Protein AF-A0A1S3WZ38-F1 (afdb_monomer_lite)

Radius of gyration: 19.67 Å; chains: 1; bounding box: 43×44×48 Å

pLDDT: mean 86.79, std 9.22, range [36.31, 96.5]

Sequence (122 aa):
MQVTLTSECKELYQKIYSLAYVIGTYSKPQVALLNGITMGGGAAISIPGTFRVATEKTRLPLIEEQLGKLITDEPSVIESSLAKFGDIVHPDRMSVLQRIETLNKCFCHETVEEIIDSLVSM

Foldseek 3Di:
DDDPQDPVNVVVVVVLVVQLVCQLPPPFADEAEAEPDQDDSSCSNHVSGRHYHYDPDPCVVVLVVQVVPDPDSDSVVNCVSVVVVDDDDDADPPHCVVCVVVVCQLPVDDDPVSSVVSVVVD

Secondary structure (DSSP, 8-state):
------HHHHHHHHHHHHHHHHHHH-SS--EEEEES---THHHHHHTTSSEEEEESSTTHHHHHHHHHH-----HHHHHHHHHTT-------TTSGGGGHHHHHHHH-SSSHHHHHHHHHT-

InterPro domains:
  IPR029045 ClpP/crotonase-like domain superfamily [SSF52096] (8-70)
  IPR032259 Enoyl-CoA hydratase/isomerase, HIBYL-CoA-H type [PTHR43176] (6-59)
  IPR045004 Enoyl-CoA hydratase/isomerase domain [PF16113] (8-68)

Structure (mmCIF, N/CA/C/O backbone):
data_AF-A0A1S3WZ38-F1
#
_entry.id   AF-A0A1S3WZ38-F1
#
loop_
_atom_site.group_PDB
_atom_site.id
_atom_site.type_symbol
_atom_site.label_atom_id
_atom_site.label_alt_id
_atom_site.label_comp_id
_atom_site.label_asym_id
_atom_site.label_entity_id
_atom_site.label_seq_id
_atom_site.pdbx_PDB_ins_code
_atom_site.Cartn_x
_atom_site.Cartn_y
_atom_site.Cartn_z
_atom_site.occupancy
_atom_site.B_iso_or_equiv
_atom_site.auth_seq_id
_atom_s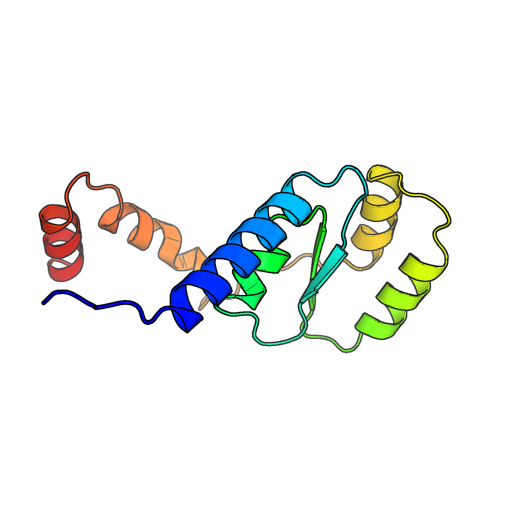ite.auth_comp_id
_atom_site.auth_asym_id
_atom_site.auth_atom_id
_atom_site.pdbx_PDB_model_num
ATOM 1 N N . MET A 1 1 ? -13.353 10.118 29.355 1.00 36.31 1 MET A N 1
ATOM 2 C CA . MET A 1 1 ? -11.895 10.270 29.167 1.00 36.31 1 MET A CA 1
ATOM 3 C C . MET A 1 1 ? -11.676 11.107 27.911 1.00 36.31 1 MET A C 1
ATOM 5 O O . MET A 1 1 ? -11.788 10.575 26.818 1.00 36.31 1 MET A O 1
ATOM 9 N N . GLN A 1 2 ? -11.507 12.427 28.040 1.00 44.97 2 GLN A N 1
ATOM 10 C CA . GLN A 1 2 ? -11.156 13.284 26.900 1.00 44.97 2 GLN A CA 1
ATOM 11 C C . GLN A 1 2 ? -9.641 13.217 26.720 1.00 44.97 2 GLN A C 1
ATOM 13 O O . GLN A 1 2 ? -8.892 13.624 27.603 1.00 44.97 2 GLN A O 1
ATOM 18 N N . VAL A 1 3 ? -9.194 12.648 25.602 1.00 59.47 3 VAL A N 1
ATOM 19 C CA . VAL A 1 3 ? -7.790 12.697 25.191 1.00 59.47 3 VAL A CA 1
ATOM 20 C C . VAL A 1 3 ? -7.542 14.096 24.634 1.00 59.47 3 VAL A C 1
ATOM 22 O O . VAL A 1 3 ? -7.966 14.413 23.524 1.00 59.47 3 VAL A O 1
ATOM 25 N N . THR A 1 4 ? -6.905 14.963 25.417 1.00 61.38 4 THR A N 1
ATOM 26 C CA . THR A 1 4 ? -6.509 16.298 24.958 1.00 61.38 4 THR A CA 1
ATOM 27 C C . THR A 1 4 ? -5.280 16.151 24.065 1.00 61.38 4 THR A C 1
ATOM 29 O O . THR A 1 4 ? -4.165 15.988 24.554 1.00 61.38 4 THR A O 1
ATOM 32 N N . LEU A 1 5 ? -5.481 16.157 22.745 1.00 62.59 5 LEU A N 1
ATOM 33 C CA . LEU A 1 5 ? -4.383 16.188 21.778 1.00 62.59 5 LEU A CA 1
ATOM 34 C C . LEU A 1 5 ? -3.605 17.498 21.960 1.00 62.59 5 LEU A C 1
ATOM 36 O O . LEU A 1 5 ? -4.176 18.583 21.845 1.00 62.59 5 LEU A O 1
ATOM 40 N N . THR A 1 6 ? -2.309 17.399 22.253 1.00 78.19 6 THR A N 1
ATOM 41 C CA . THR A 1 6 ? -1.411 18.558 22.301 1.00 78.19 6 THR A CA 1
ATOM 42 C C . THR A 1 6 ? -1.333 19.222 20.918 1.00 78.19 6 THR A C 1
ATOM 44 O O . THR A 1 6 ? -1.572 18.578 19.889 1.00 78.19 6 THR A O 1
ATOM 47 N N . SER A 1 7 ? -1.014 20.519 20.866 1.00 77.81 7 SER A N 1
ATOM 48 C CA . SER A 1 7 ? -0.885 21.279 19.608 1.00 77.81 7 SER A CA 1
ATOM 49 C C . SER A 1 7 ? 0.090 20.620 18.625 1.00 77.81 7 SER A C 1
ATOM 51 O O . SER A 1 7 ? -0.209 20.515 17.438 1.00 77.81 7 SER A O 1
ATOM 53 N N . GLU A 1 8 ? 1.195 20.080 19.136 1.00 81.69 8 GLU A N 1
ATOM 54 C CA . GLU A 1 8 ? 2.204 19.353 18.358 1.00 81.69 8 GLU A CA 1
ATOM 55 C C . GLU A 1 8 ? 1.650 18.065 17.726 1.00 81.69 8 GLU A C 1
ATOM 57 O O . GLU A 1 8 ? 1.899 17.790 16.551 1.00 81.69 8 GLU A O 1
ATOM 62 N N . CYS A 1 9 ? 0.835 17.291 18.457 1.00 84.56 9 CYS A N 1
ATOM 63 C CA . CYS A 1 9 ? 0.192 16.097 17.903 1.00 84.56 9 CYS A CA 1
ATOM 64 C C . CYS A 1 9 ? -0.751 16.456 16.752 1.00 84.56 9 CYS A C 1
ATOM 66 O O . CYS A 1 9 ? -0.783 15.757 15.739 1.00 84.56 9 CYS A O 1
ATOM 68 N N . LYS A 1 10 ? -1.503 17.554 16.879 1.00 86.56 10 LYS A N 1
ATOM 69 C CA . LYS A 1 10 ? -2.414 18.009 15.824 1.00 86.56 10 LYS A CA 1
ATOM 70 C C . LYS A 1 10 ? -1.659 18.347 14.537 1.00 86.56 10 LYS A C 1
ATOM 72 O O . LYS A 1 10 ? -2.070 17.908 13.464 1.00 86.56 10 LYS A O 1
ATOM 77 N N . GLU A 1 11 ? -0.547 19.070 14.643 1.00 90.50 11 GLU A N 1
ATOM 78 C CA . GLU A 1 11 ? 0.298 19.402 13.492 1.00 90.50 11 GLU A CA 1
ATOM 79 C C . GLU A 1 11 ? 0.906 18.158 12.836 1.00 90.50 11 GLU A C 1
ATOM 81 O O . GLU A 1 11 ? 0.940 18.060 11.606 1.00 90.50 11 GLU A O 1
ATOM 86 N N . LEU A 1 12 ? 1.346 17.185 13.639 1.00 88.19 12 LEU A N 1
ATOM 87 C CA . LEU A 1 12 ? 1.871 15.918 13.137 1.00 88.19 12 LEU A CA 1
ATOM 88 C C . LEU A 1 12 ? 0.819 15.160 12.315 1.00 88.19 12 LEU A C 1
ATOM 90 O O . LEU A 1 12 ? 1.083 14.798 11.169 1.00 88.19 12 LEU A O 1
ATOM 94 N N . TYR A 1 13 ? -0.383 14.956 12.863 1.00 88.19 13 TYR A N 1
ATOM 95 C CA . TYR A 1 13 ? -1.456 14.260 12.147 1.00 88.19 13 TYR A CA 1
ATOM 96 C C . TYR A 1 13 ? -1.878 15.010 10.887 1.00 88.19 13 TYR A C 1
ATOM 98 O O . TYR A 1 13 ? -2.068 14.391 9.843 1.00 88.19 13 TYR A O 1
ATOM 106 N N . GLN A 1 14 ? -1.962 16.340 10.947 1.00 92.00 14 GLN A N 1
ATOM 107 C CA . GLN A 1 14 ? -2.290 17.151 9.780 1.00 92.00 14 GLN A CA 1
ATOM 108 C C . GLN A 1 14 ? -1.276 16.949 8.645 1.00 92.00 14 GLN A C 1
ATOM 110 O O . GLN A 1 14 ? -1.674 16.786 7.490 1.00 92.00 14 GLN A O 1
ATOM 115 N N . LYS A 1 15 ? 0.024 16.896 8.962 1.00 92.31 15 LYS A N 1
ATOM 116 C CA . LYS A 1 15 ? 1.079 16.611 7.977 1.00 92.31 15 LYS A CA 1
ATOM 117 C C . LYS A 1 15 ? 0.973 15.193 7.415 1.00 92.31 15 LYS A C 1
ATOM 119 O O . LYS A 1 15 ? 1.054 15.033 6.201 1.00 92.31 15 LYS A O 1
ATOM 124 N N . ILE A 1 16 ? 0.748 14.187 8.263 1.00 90.69 16 ILE A N 1
ATOM 125 C CA . ILE A 1 16 ? 0.624 12.782 7.834 1.00 90.69 16 ILE A CA 1
ATOM 126 C C . ILE A 1 16 ? -0.571 12.596 6.892 1.00 90.69 16 ILE A C 1
ATOM 128 O O . ILE A 1 16 ? -0.411 12.015 5.821 1.00 90.69 16 ILE A O 1
ATOM 132 N N . TYR A 1 17 ? -1.747 13.124 7.245 1.00 91.25 17 TYR A N 1
ATOM 133 C CA . TYR A 1 17 ? -2.934 13.024 6.390 1.00 91.25 17 TYR A CA 1
ATOM 134 C C . TYR A 1 17 ? -2.762 13.779 5.071 1.00 91.25 17 TYR A C 1
ATOM 136 O O . TYR A 1 17 ? -3.138 13.265 4.020 1.00 91.25 17 TYR A O 1
ATOM 144 N N . SER A 1 18 ? -2.143 14.963 5.108 1.00 93.25 18 SER A N 1
ATOM 145 C CA . SER A 1 18 ? -1.851 15.729 3.890 1.00 93.25 18 SER A CA 1
ATOM 146 C C . SER A 1 18 ? -0.892 14.971 2.971 1.00 93.25 18 SER A C 1
ATOM 148 O O . SER A 1 18 ? -1.127 14.894 1.770 1.00 93.25 18 SER A O 1
ATOM 150 N N . LEU A 1 19 ? 0.161 14.363 3.528 1.00 92.12 19 LEU A N 1
ATOM 151 C CA . LEU A 1 19 ? 1.104 13.546 2.770 1.00 92.12 19 LEU A CA 1
ATOM 152 C C . LEU A 1 19 ? 0.418 12.324 2.148 1.00 92.12 19 LEU A C 1
ATOM 154 O O . LEU A 1 19 ? 0.585 12.086 0.957 1.00 92.12 19 LEU A O 1
ATOM 158 N N . ALA A 1 20 ? -0.377 11.579 2.920 1.00 92.06 20 ALA A N 1
ATOM 159 C CA . ALA A 1 20 ? -1.102 10.411 2.418 1.00 92.06 20 ALA A CA 1
ATOM 160 C C . ALA A 1 20 ? -2.075 10.782 1.284 1.00 92.06 20 ALA A C 1
ATOM 162 O O . ALA A 1 20 ? -2.170 10.065 0.288 1.00 92.06 20 ALA A O 1
ATOM 163 N N . TYR A 1 21 ? -2.745 11.934 1.399 1.00 93.19 21 TYR A N 1
ATOM 164 C CA . TYR A 1 21 ? -3.604 12.470 0.345 1.00 93.19 21 TYR A CA 1
ATOM 165 C C . TYR A 1 21 ? -2.815 12.817 -0.922 1.00 93.19 21 TYR A C 1
ATOM 167 O O . TYR A 1 21 ? -3.213 12.428 -2.018 1.00 93.19 21 TYR A O 1
ATOM 175 N N . VAL A 1 22 ? -1.683 13.516 -0.787 1.00 94.06 22 VAL A N 1
ATOM 176 C CA . VAL A 1 22 ? -0.815 13.846 -1.927 1.00 94.06 22 VAL A CA 1
ATOM 177 C C . VAL A 1 22 ? -0.329 12.574 -2.608 1.00 94.06 22 VAL A C 1
ATOM 179 O O . VAL A 1 22 ? -0.442 12.473 -3.819 1.00 94.06 22 VAL A O 1
ATOM 182 N N . ILE A 1 23 ? 0.146 11.591 -1.845 1.00 92.31 23 ILE A N 1
ATOM 183 C CA . ILE A 1 23 ? 0.597 10.291 -2.355 1.00 92.31 23 ILE A CA 1
ATOM 184 C C . ILE A 1 23 ? -0.513 9.599 -3.150 1.00 92.31 23 ILE A C 1
ATOM 186 O O . ILE A 1 23 ? -0.275 9.219 -4.293 1.00 92.31 23 ILE A O 1
ATOM 190 N N . GLY A 1 24 ? -1.725 9.512 -2.591 1.00 91.50 24 GLY A N 1
ATOM 191 C CA . GLY A 1 24 ? -2.859 8.837 -3.230 1.00 91.50 24 GLY A CA 1
ATOM 192 C C . GLY A 1 24 ? -3.458 9.565 -4.436 1.00 91.50 24 GLY A C 1
ATOM 193 O O . GLY A 1 24 ? -4.100 8.933 -5.268 1.00 91.50 24 GLY A O 1
ATOM 194 N N . THR A 1 25 ? -3.263 10.882 -4.547 1.00 93.44 25 THR A N 1
ATOM 195 C CA . THR A 1 25 ? -3.781 11.705 -5.660 1.00 93.44 25 THR A CA 1
ATOM 196 C C . THR A 1 25 ? -2.714 12.099 -6.678 1.00 93.44 25 THR A C 1
ATOM 198 O O . THR A 1 25 ? -3.013 12.771 -7.667 1.00 93.44 25 THR A O 1
ATOM 201 N N . TYR A 1 26 ? -1.462 11.701 -6.459 1.00 92.69 26 TYR A N 1
ATOM 202 C CA . TYR A 1 26 ? -0.361 12.079 -7.329 1.00 92.69 26 TYR A CA 1
ATOM 203 C C . TYR A 1 26 ? -0.475 11.393 -8.689 1.00 92.69 26 TYR A C 1
ATOM 205 O O . TYR A 1 26 ? -0.678 10.186 -8.778 1.00 92.69 26 TYR A O 1
ATOM 213 N N . SER A 1 27 ? -0.281 12.153 -9.765 1.00 89.56 27 SER A N 1
ATOM 214 C CA . SER A 1 27 ? -0.438 11.626 -11.126 1.00 89.56 27 SER A CA 1
ATOM 215 C C . SER A 1 27 ? 0.728 10.756 -11.597 1.00 89.56 27 SER A C 1
ATOM 217 O O . SER A 1 27 ? 0.570 10.027 -12.571 1.00 89.56 27 SER A O 1
ATOM 219 N N . LYS A 1 28 ? 1.898 10.833 -10.947 1.00 90.19 28 LYS A N 1
ATOM 220 C CA . LYS A 1 28 ? 3.046 9.988 -11.304 1.00 90.19 28 LYS A CA 1
ATOM 221 C C . LYS A 1 28 ? 3.044 8.696 -10.491 1.00 90.19 28 LYS A C 1
ATOM 223 O O . LYS A 1 28 ? 2.777 8.754 -9.286 1.00 90.19 28 LYS A O 1
ATOM 228 N N . PRO A 1 29 ? 3.403 7.560 -11.107 1.00 91.19 29 PRO A N 1
ATOM 229 C CA . PRO A 1 29 ? 3.443 6.285 -10.419 1.00 91.19 29 PRO A CA 1
ATOM 230 C C . PRO A 1 29 ? 4.491 6.282 -9.308 1.00 91.19 29 PRO A C 1
ATOM 232 O O . PRO A 1 29 ? 5.628 6.716 -9.487 1.00 91.19 29 PRO A O 1
ATOM 235 N N . GLN A 1 30 ? 4.100 5.752 -8.155 1.00 91.25 30 GLN A N 1
ATOM 236 C CA . GLN A 1 30 ? 4.970 5.600 -6.993 1.00 91.25 30 GLN A CA 1
ATOM 237 C C . GLN A 1 30 ? 5.131 4.123 -6.664 1.00 91.25 30 GLN A C 1
ATOM 239 O O . GLN A 1 30 ? 4.151 3.375 -6.660 1.00 91.25 30 GLN A O 1
ATOM 244 N N . VAL A 1 31 ? 6.359 3.711 -6.356 1.00 91.50 31 VAL A N 1
ATOM 245 C CA . VAL A 1 31 ? 6.677 2.333 -5.976 1.00 91.50 31 VAL A CA 1
ATOM 246 C C . VAL A 1 31 ? 7.113 2.309 -4.514 1.00 91.50 31 VAL A C 1
ATOM 248 O O . VAL A 1 31 ? 8.180 2.811 -4.171 1.00 91.50 31 VAL A O 1
ATOM 251 N N . ALA A 1 32 ? 6.290 1.721 -3.647 1.00 92.31 32 ALA A N 1
ATOM 252 C CA . ALA A 1 32 ? 6.631 1.474 -2.254 1.00 92.31 32 ALA A CA 1
ATOM 253 C C . ALA A 1 32 ? 7.359 0.128 -2.128 1.00 92.31 32 ALA A C 1
ATOM 255 O O . ALA A 1 32 ? 6.770 -0.934 -2.353 1.00 92.31 32 ALA A O 1
ATOM 256 N N . LEU A 1 33 ? 8.641 0.177 -1.768 1.00 90.12 33 LEU A N 1
ATOM 257 C CA . LEU A 1 33 ? 9.458 -1.004 -1.500 1.00 90.12 33 LEU A CA 1
ATOM 258 C C . LEU A 1 33 ? 9.355 -1.366 -0.012 1.00 90.12 33 LEU A C 1
ATOM 260 O O . LEU A 1 33 ? 9.843 -0.643 0.853 1.00 90.12 33 LEU A O 1
ATOM 264 N N . LEU A 1 34 ? 8.697 -2.486 0.281 1.00 89.88 34 LEU A N 1
ATOM 265 C CA . LEU A 1 34 ? 8.414 -2.960 1.634 1.00 89.88 34 LEU A CA 1
ATOM 266 C C . LEU A 1 34 ? 9.366 -4.106 1.981 1.00 89.88 34 LEU A C 1
ATOM 268 O O . LEU A 1 34 ? 9.132 -5.261 1.621 1.00 89.88 34 LEU A O 1
ATOM 272 N N . ASN A 1 35 ? 10.451 -3.772 2.678 1.00 87.88 35 ASN A N 1
ATOM 273 C CA . ASN A 1 35 ? 11.429 -4.741 3.162 1.00 87.88 35 ASN A CA 1
ATOM 274 C C . ASN A 1 35 ? 11.444 -4.758 4.691 1.00 87.88 35 ASN A C 1
ATOM 276 O O . ASN A 1 35 ? 11.892 -3.807 5.332 1.00 87.88 35 ASN A O 1
ATOM 280 N N . GLY A 1 36 ? 10.946 -5.852 5.262 1.00 83.25 36 GLY A N 1
ATOM 281 C CA . GLY A 1 36 ? 10.780 -6.015 6.702 1.00 83.25 36 GLY A CA 1
ATOM 282 C C . GLY A 1 36 ? 9.432 -5.514 7.227 1.00 83.25 36 GLY A C 1
ATOM 283 O O . GLY A 1 36 ? 8.419 -5.512 6.526 1.00 83.25 36 GLY A O 1
ATOM 284 N N . ILE A 1 37 ? 9.407 -5.130 8.505 1.00 84.81 37 ILE A N 1
ATOM 285 C CA . ILE A 1 37 ? 8.169 -4.808 9.221 1.00 84.81 37 ILE A CA 1
ATOM 286 C C . ILE A 1 37 ? 7.686 -3.407 8.829 1.00 84.81 37 ILE A C 1
ATOM 288 O O . ILE A 1 37 ? 8.299 -2.404 9.184 1.00 84.81 37 ILE A O 1
ATOM 292 N N . THR A 1 38 ? 6.544 -3.341 8.144 1.00 87.00 38 THR A N 1
ATOM 293 C CA . THR A 1 38 ? 5.844 -2.087 7.833 1.00 87.00 38 THR A CA 1
ATOM 294 C C . THR A 1 38 ? 4.555 -2.014 8.645 1.00 87.00 38 THR A C 1
ATOM 296 O O . THR A 1 38 ? 3.615 -2.763 8.395 1.00 87.00 38 THR A O 1
ATOM 299 N N . MET A 1 39 ? 4.505 -1.116 9.632 1.00 87.06 39 MET A N 1
ATOM 300 C CA . MET A 1 39 ? 3.365 -0.949 10.542 1.00 87.06 39 MET A CA 1
ATOM 301 C C . MET A 1 39 ? 2.985 0.527 10.702 1.00 87.06 39 MET A C 1
ATOM 303 O O . MET A 1 39 ? 3.790 1.424 10.443 1.00 87.06 39 MET A O 1
ATOM 307 N N . GLY A 1 40 ? 1.749 0.779 11.144 1.00 88.88 40 GLY A N 1
ATOM 308 C CA . GLY A 1 40 ? 1.257 2.119 11.473 1.00 88.88 40 GLY A CA 1
ATOM 309 C C . GLY A 1 40 ? 1.432 3.114 10.322 1.00 88.88 40 GLY A C 1
ATOM 310 O O . GLY A 1 40 ? 0.939 2.890 9.217 1.00 88.88 40 GLY A O 1
ATOM 311 N N . GLY A 1 41 ? 2.167 4.203 10.571 1.00 85.12 41 GLY A N 1
ATOM 312 C CA . GLY A 1 41 ? 2.409 5.262 9.585 1.00 85.12 41 GLY A CA 1
ATOM 313 C C . GLY A 1 41 ? 3.116 4.790 8.308 1.00 85.12 41 GLY A C 1
ATOM 314 O O . GLY A 1 41 ? 2.788 5.269 7.226 1.00 85.12 41 GLY A O 1
ATOM 315 N N . GLY A 1 42 ? 4.020 3.806 8.397 1.00 85.69 42 GLY A N 1
ATOM 316 C CA . GLY A 1 42 ? 4.686 3.247 7.213 1.00 85.69 42 GLY A CA 1
ATOM 317 C C . GLY A 1 42 ? 3.697 2.572 6.259 1.00 85.69 42 GLY A C 1
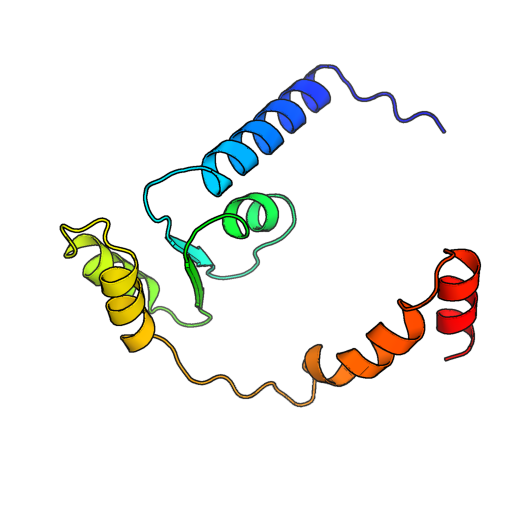ATOM 318 O O . GLY A 1 42 ? 3.787 2.741 5.043 1.00 85.69 42 GLY A O 1
ATOM 319 N N . ALA A 1 43 ? 2.693 1.882 6.811 1.00 87.75 43 ALA A N 1
ATOM 320 C CA . ALA A 1 43 ? 1.605 1.304 6.027 1.00 87.75 43 ALA A CA 1
ATOM 321 C C . ALA A 1 43 ? 0.682 2.401 5.473 1.00 87.75 43 ALA A C 1
ATOM 323 O O . ALA A 1 43 ? 0.339 2.369 4.294 1.00 87.75 43 ALA A O 1
ATOM 324 N N . ALA A 1 44 ? 0.351 3.408 6.289 1.00 87.62 44 ALA A N 1
ATOM 325 C CA . ALA A 1 44 ? -0.509 4.522 5.883 1.00 87.62 44 ALA A CA 1
ATOM 326 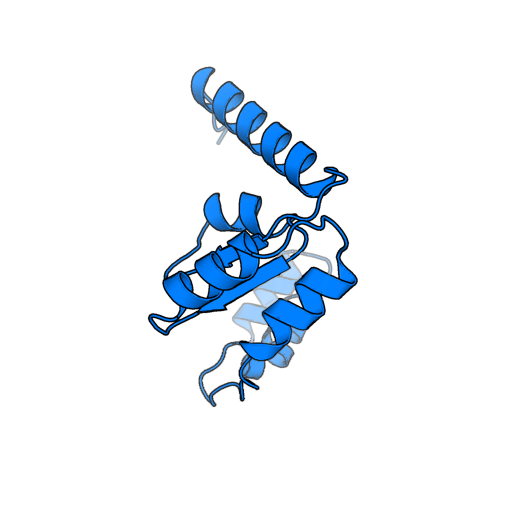C C . ALA A 1 44 ? 0.035 5.304 4.672 1.00 87.62 44 ALA A C 1
ATOM 328 O O . ALA A 1 44 ? -0.745 5.784 3.857 1.00 87.62 44 ALA A O 1
ATOM 329 N N . ILE A 1 45 ? 1.359 5.409 4.537 1.00 89.75 45 ILE A N 1
ATOM 330 C CA . ILE A 1 45 ? 2.031 6.090 3.420 1.00 89.75 45 ILE A CA 1
ATOM 331 C C . ILE A 1 45 ? 2.191 5.159 2.208 1.00 89.75 45 ILE A C 1
ATOM 333 O O . ILE A 1 45 ? 2.059 5.597 1.071 1.00 89.75 45 ILE A O 1
ATOM 337 N N . SER A 1 46 ? 2.445 3.868 2.429 1.00 90.19 46 SER A N 1
ATOM 338 C CA . SER A 1 46 ? 2.750 2.921 1.344 1.00 90.19 46 SER A CA 1
ATOM 339 C C . SER A 1 46 ? 1.511 2.377 0.628 1.00 90.19 46 SER A C 1
ATOM 341 O O . SER A 1 46 ? 1.565 2.056 -0.558 1.00 90.19 46 SER A O 1
ATOM 343 N N . ILE A 1 47 ? 0.387 2.246 1.341 1.00 89.50 47 ILE A N 1
ATOM 344 C CA . ILE A 1 47 ? -0.873 1.720 0.798 1.00 89.50 47 ILE A CA 1
ATOM 345 C C . ILE A 1 47 ? -1.435 2.577 -0.346 1.00 89.50 47 ILE A C 1
ATOM 347 O O . ILE A 1 47 ? -1.740 1.990 -1.381 1.00 89.50 47 ILE A O 1
ATOM 351 N N . PRO A 1 48 ? -1.559 3.912 -0.223 1.00 91.12 48 PRO A N 1
ATOM 352 C CA . PRO A 1 48 ? -2.147 4.735 -1.281 1.00 91.12 48 PRO A CA 1
ATOM 353 C C . PRO A 1 48 ? -1.261 4.911 -2.528 1.00 91.12 48 PRO A C 1
ATOM 355 O O . PRO A 1 48 ? -1.741 5.449 -3.520 1.00 91.12 48 PRO A O 1
ATOM 358 N N . GLY A 1 49 ? 0.001 4.461 -2.511 1.00 88.38 49 GLY A N 1
ATOM 359 C CA . GLY A 1 49 ? 0.881 4.493 -3.685 1.00 88.38 49 GLY A CA 1
ATOM 360 C C . GLY A 1 49 ? 0.426 3.559 -4.820 1.00 88.38 49 GLY A C 1
ATOM 361 O O . GLY A 1 49 ? -0.392 2.658 -4.629 1.00 88.38 49 GLY A O 1
ATOM 362 N N . THR A 1 50 ? 0.976 3.745 -6.021 1.00 91.88 50 THR A N 1
ATOM 363 C CA . THR A 1 50 ? 0.572 2.990 -7.225 1.00 91.88 50 THR A CA 1
ATOM 364 C C . THR A 1 50 ? 0.967 1.516 -7.151 1.00 91.88 50 THR A C 1
ATOM 366 O O . THR A 1 50 ? 0.135 0.636 -7.364 1.00 91.88 50 THR A O 1
ATOM 369 N N . PHE A 1 51 ? 2.223 1.241 -6.799 1.00 92.31 51 PHE A N 1
ATOM 370 C CA . PHE A 1 51 ? 2.780 -0.106 -6.721 1.00 92.31 51 PHE A CA 1
ATOM 371 C C . PHE A 1 51 ? 3.337 -0.377 -5.327 1.00 92.31 51 PHE A C 1
ATOM 373 O O . PHE A 1 51 ? 3.970 0.482 -4.716 1.00 92.31 51 PHE A O 1
ATOM 380 N N . ARG A 1 52 ? 3.133 -1.600 -4.835 1.00 92.31 52 ARG A N 1
ATOM 381 C CA . ARG A 1 52 ? 3.655 -2.080 -3.550 1.00 92.31 52 ARG A CA 1
ATOM 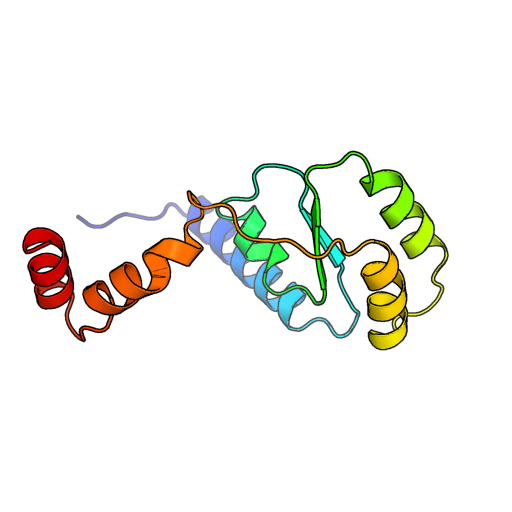382 C C . ARG A 1 52 ? 4.418 -3.367 -3.800 1.00 92.31 52 ARG A C 1
ATOM 384 O O . ARG A 1 52 ? 3.840 -4.329 -4.299 1.00 92.31 52 ARG A O 1
ATOM 391 N N . VAL A 1 53 ? 5.698 -3.379 -3.453 1.00 89.81 53 VAL A N 1
ATOM 392 C CA . VAL A 1 53 ? 6.571 -4.540 -3.633 1.00 89.81 53 VAL A CA 1
ATOM 393 C C . VAL A 1 53 ? 7.032 -4.996 -2.261 1.00 89.81 53 VAL A C 1
ATOM 395 O O . VAL A 1 53 ? 7.878 -4.355 -1.645 1.00 89.81 53 VAL A O 1
ATOM 398 N N . ALA A 1 54 ? 6.456 -6.093 -1.777 1.00 88.31 54 ALA A N 1
ATOM 399 C CA . ALA A 1 54 ? 6.886 -6.733 -0.542 1.00 88.31 54 ALA A CA 1
ATOM 400 C C . ALA A 1 54 ? 7.969 -7.772 -0.843 1.00 88.31 54 ALA A C 1
ATOM 402 O O . ALA A 1 54 ? 7.816 -8.581 -1.758 1.00 88.31 54 ALA A O 1
ATOM 403 N N . THR A 1 55 ? 9.064 -7.753 -0.085 1.00 81.69 55 THR A N 1
ATOM 404 C CA . THR A 1 55 ? 10.154 -8.720 -0.244 1.00 81.69 55 THR A CA 1
ATOM 405 C C . THR A 1 55 ? 10.694 -9.185 1.103 1.00 81.69 55 THR A C 1
ATOM 407 O O . THR A 1 55 ? 10.940 -8.383 1.998 1.00 81.69 55 THR A O 1
ATOM 410 N N . GLU A 1 56 ? 10.917 -10.494 1.219 1.00 72.25 56 GLU A N 1
ATOM 411 C CA . GLU A 1 56 ? 11.688 -11.116 2.307 1.00 72.25 56 GLU A CA 1
ATOM 412 C C . GLU A 1 56 ? 13.160 -11.335 1.910 1.00 72.25 56 GLU A C 1
ATOM 414 O O . GLU A 1 56 ? 14.013 -11.623 2.746 1.00 72.25 56 GLU A O 1
ATOM 419 N N . LYS A 1 57 ? 13.465 -11.224 0.609 1.00 64.38 57 LYS A N 1
ATOM 420 C CA . LYS A 1 57 ? 14.774 -11.523 0.014 1.00 64.38 57 LYS A CA 1
ATOM 421 C C . LYS A 1 57 ? 15.548 -10.236 -0.279 1.00 64.38 57 LYS A C 1
ATOM 423 O O . LYS A 1 57 ? 14.964 -9.196 -0.589 1.00 64.38 57 LYS A O 1
ATOM 428 N N . THR A 1 58 ? 16.877 -10.338 -0.318 1.00 62.72 58 THR A N 1
ATOM 429 C CA . THR A 1 58 ? 17.845 -9.274 -0.661 1.00 62.72 58 THR A CA 1
ATOM 430 C C . THR A 1 58 ? 17.815 -8.874 -2.152 1.00 62.72 58 THR A C 1
ATOM 432 O O . THR A 1 58 ? 18.851 -8.684 -2.780 1.00 62.72 58 THR A O 1
ATOM 435 N N . ARG A 1 59 ? 16.627 -8.786 -2.766 1.00 76.94 59 ARG A N 1
ATOM 436 C CA . ARG A 1 59 ? 16.426 -8.409 -4.178 1.00 76.94 59 ARG A CA 1
ATOM 437 C C . ARG A 1 59 ? 16.184 -6.914 -4.386 1.00 76.94 59 ARG A C 1
ATOM 439 O O . ARG A 1 59 ? 16.113 -6.488 -5.534 1.00 76.94 59 ARG A O 1
ATOM 446 N N . LEU A 1 60 ? 16.098 -6.128 -3.310 1.00 84.00 60 LEU A N 1
ATOM 447 C CA . LEU A 1 60 ? 15.904 -4.679 -3.402 1.00 84.00 60 LEU A CA 1
ATOM 448 C C . LEU A 1 60 ? 16.898 -3.987 -4.348 1.00 84.00 60 LEU A C 1
ATOM 450 O O . LEU A 1 60 ? 16.416 -3.283 -5.231 1.00 84.00 60 LEU A O 1
ATOM 454 N N . PRO A 1 61 ? 18.225 -4.238 -4.281 1.00 86.94 61 PRO A N 1
ATOM 455 C CA . PRO A 1 61 ? 19.165 -3.532 -5.153 1.00 86.94 61 PRO A CA 1
ATOM 456 C C . PRO A 1 61 ? 18.903 -3.779 -6.645 1.00 86.94 61 PRO A C 1
ATOM 458 O O . PRO A 1 61 ? 19.040 -2.876 -7.462 1.00 86.94 61 PRO A O 1
ATOM 461 N N . LEU A 1 62 ? 18.475 -4.995 -7.008 1.00 88.06 62 LEU A N 1
ATOM 462 C CA . LEU A 1 62 ? 18.151 -5.347 -8.394 1.00 88.06 62 LEU A CA 1
ATOM 463 C C . LEU A 1 62 ? 16.877 -4.647 -8.874 1.00 88.06 62 LEU A C 1
ATOM 465 O O . LEU A 1 62 ? 16.801 -4.222 -10.025 1.00 88.06 62 LEU A O 1
ATOM 469 N N . ILE A 1 63 ? 15.875 -4.538 -8.000 1.00 88.75 63 ILE A N 1
ATOM 470 C CA . ILE A 1 63 ? 14.611 -3.863 -8.306 1.00 88.75 63 ILE A CA 1
ATOM 471 C C . ILE A 1 63 ? 14.854 -2.358 -8.459 1.00 88.75 63 ILE A C 1
ATOM 473 O O . ILE A 1 63 ? 14.399 -1.771 -9.436 1.00 88.75 63 ILE A O 1
ATOM 477 N N . GLU A 1 64 ? 15.623 -1.751 -7.554 1.00 89.00 64 GLU A N 1
ATOM 478 C CA . GLU A 1 64 ? 16.022 -0.341 -7.628 1.00 89.00 64 GLU A CA 1
ATOM 479 C C . GLU A 1 64 ? 16.811 -0.042 -8.908 1.00 89.00 64 GLU A C 1
ATOM 481 O O . GLU A 1 64 ? 16.503 0.923 -9.605 1.00 89.00 64 GLU A O 1
ATOM 486 N N . GLU A 1 65 ? 17.773 -0.896 -9.277 1.00 90.75 65 GLU A N 1
ATOM 487 C CA . GLU A 1 65 ? 18.542 -0.737 -10.514 1.00 90.75 65 GLU A CA 1
ATOM 488 C C . GLU A 1 65 ? 17.651 -0.832 -11.764 1.00 90.75 65 GLU A C 1
ATOM 490 O O . GLU A 1 65 ? 17.804 -0.042 -12.697 1.00 90.75 65 GLU A O 1
ATOM 495 N N . GLN A 1 66 ? 16.709 -1.782 -11.809 1.00 89.69 66 GLN A N 1
ATOM 496 C CA . GLN A 1 66 ? 15.781 -1.889 -12.938 1.00 89.69 66 GLN A CA 1
ATOM 497 C C . GLN A 1 66 ? 14.835 -0.695 -13.022 1.00 89.69 66 GLN A C 1
ATOM 499 O O . GLN A 1 66 ? 14.619 -0.187 -14.119 1.00 89.69 66 GLN A O 1
ATOM 504 N N . LEU A 1 67 ? 14.294 -0.232 -11.892 1.00 89.69 67 LEU A N 1
ATOM 505 C CA . LEU A 1 67 ? 13.442 0.957 -11.852 1.00 89.69 67 LEU A CA 1
ATOM 506 C C . LEU A 1 67 ? 14.219 2.209 -12.276 1.00 89.69 67 LEU A C 1
ATOM 508 O O . LEU A 1 67 ? 13.702 2.998 -13.056 1.00 89.69 67 LEU A O 1
ATOM 512 N N . GLY A 1 68 ? 15.480 2.353 -11.857 1.00 88.31 68 GLY A N 1
ATOM 513 C CA . GLY A 1 68 ? 16.339 3.475 -12.249 1.00 88.31 68 GLY A CA 1
ATOM 514 C C . GLY A 1 68 ? 16.688 3.519 -13.743 1.00 88.31 68 GLY A C 1
ATOM 515 O O . GLY A 1 68 ? 17.023 4.582 -14.260 1.00 88.31 68 GLY A O 1
ATOM 516 N N . LYS A 1 69 ? 16.593 2.390 -14.459 1.00 89.50 69 LYS A N 1
ATOM 517 C CA . LYS A 1 69 ? 16.768 2.328 -15.923 1.00 89.50 69 LYS A CA 1
ATOM 518 C C . LYS A 1 69 ? 15.515 2.740 -16.696 1.00 89.50 69 LYS A C 1
ATOM 520 O O . LYS A 1 69 ? 15.609 3.002 -17.895 1.00 89.50 69 LYS A O 1
ATOM 525 N N . LEU A 1 70 ? 14.349 2.771 -16.052 1.00 89.31 70 LEU A N 1
ATOM 526 C CA . LEU A 1 70 ? 13.115 3.210 -16.692 1.00 89.31 70 LEU A CA 1
ATOM 527 C C . LEU A 1 70 ? 13.123 4.739 -16.792 1.00 89.31 70 LEU A C 1
ATOM 529 O O . LEU A 1 70 ? 13.186 5.440 -15.791 1.00 89.31 70 LEU A O 1
ATOM 533 N N . ILE A 1 71 ? 13.026 5.262 -18.015 1.00 85.75 71 ILE A N 1
ATOM 534 C CA . ILE A 1 71 ? 12.889 6.707 -18.291 1.00 85.75 71 ILE A CA 1
ATOM 535 C C . ILE A 1 71 ? 11.412 7.033 -18.580 1.00 85.75 71 ILE A C 1
ATOM 537 O O . ILE A 1 71 ? 11.082 7.895 -19.389 1.00 85.75 71 ILE A O 1
ATOM 541 N N . THR A 1 72 ? 10.494 6.266 -17.994 1.00 87.12 72 THR A N 1
ATOM 542 C CA . THR A 1 72 ? 9.064 6.356 -18.281 1.00 87.12 72 THR A CA 1
ATOM 543 C C . THR A 1 72 ? 8.255 6.342 -16.998 1.00 87.12 72 THR A C 1
ATOM 545 O O . THR A 1 72 ? 8.532 5.564 -16.087 1.00 87.12 72 THR A O 1
ATOM 548 N N . ASP A 1 73 ? 7.233 7.191 -16.979 1.00 86.56 73 ASP A N 1
ATOM 549 C CA . ASP A 1 73 ? 6.222 7.255 -15.929 1.00 86.56 73 ASP A CA 1
ATOM 550 C C . ASP A 1 73 ? 4.974 6.424 -16.317 1.00 86.56 73 ASP A C 1
ATOM 552 O O . ASP A 1 73 ? 3.937 6.533 -15.670 1.00 86.56 73 ASP A O 1
ATOM 556 N N . GLU A 1 74 ? 5.044 5.602 -17.376 1.00 91.62 74 GLU A N 1
ATOM 557 C CA . GLU A 1 74 ? 3.927 4.762 -17.828 1.00 91.62 74 GLU A CA 1
ATOM 558 C C . GLU A 1 74 ? 3.698 3.575 -16.870 1.00 91.62 74 GLU A C 1
ATOM 560 O O . GLU A 1 74 ? 4.564 2.693 -16.765 1.00 91.62 74 GLU A O 1
ATOM 565 N N . PRO A 1 75 ? 2.528 3.479 -16.202 1.00 90.81 75 PRO A N 1
ATOM 566 C CA . PRO A 1 75 ? 2.281 2.444 -15.197 1.00 90.81 75 PRO A CA 1
ATOM 567 C C . PRO A 1 75 ? 2.397 1.014 -15.739 1.00 90.81 75 PRO A C 1
ATOM 569 O O . PRO A 1 75 ? 2.930 0.143 -15.058 1.00 90.81 75 PRO A O 1
ATOM 572 N N . SER A 1 76 ? 1.964 0.770 -16.977 1.00 92.06 76 SER A N 1
ATOM 573 C CA . SER A 1 76 ? 2.003 -0.556 -17.613 1.00 92.06 76 SER A CA 1
ATOM 574 C C . SER A 1 76 ? 3.431 -1.083 -17.809 1.00 92.06 76 SER A C 1
ATOM 576 O O . SER A 1 76 ? 3.695 -2.279 -17.650 1.00 92.06 76 SER A O 1
ATOM 578 N N . VAL A 1 77 ? 4.377 -0.191 -18.119 1.00 93.44 77 VAL A N 1
ATOM 579 C CA . VAL A 1 77 ? 5.794 -0.539 -18.288 1.00 93.44 77 VAL A CA 1
ATOM 580 C C . VAL A 1 77 ? 6.422 -0.856 -16.935 1.00 93.44 77 VAL A C 1
ATOM 582 O O . VAL A 1 77 ? 7.162 -1.835 -16.811 1.00 93.44 77 VAL A O 1
ATOM 585 N N . ILE A 1 78 ? 6.096 -0.063 -15.913 1.00 91.81 78 ILE A N 1
ATOM 586 C CA . ILE A 1 78 ? 6.563 -0.282 -14.542 1.00 91.81 78 ILE A CA 1
ATOM 587 C C . ILE A 1 78 ? 6.027 -1.613 -14.012 1.00 91.81 78 ILE A C 1
ATOM 589 O O . ILE A 1 78 ? 6.810 -2.426 -13.526 1.00 91.81 78 ILE A O 1
ATOM 593 N N . GLU A 1 79 ? 4.733 -1.884 -14.181 1.00 91.31 79 GLU A N 1
ATOM 594 C CA . GLU A 1 79 ? 4.104 -3.150 -13.801 1.00 91.31 79 GLU A CA 1
ATOM 595 C C . GLU A 1 79 ? 4.788 -4.339 -14.481 1.00 91.31 79 GLU A C 1
ATOM 597 O O . GLU A 1 79 ? 5.208 -5.278 -13.810 1.00 91.31 79 GLU A O 1
ATOM 602 N N . SER A 1 80 ? 4.992 -4.267 -15.799 1.00 91.31 80 SER A N 1
ATOM 603 C CA . SER A 1 80 ? 5.668 -5.323 -16.562 1.00 91.31 80 SER A CA 1
ATOM 604 C C . SER A 1 80 ? 7.115 -5.545 -16.107 1.00 91.31 80 SER A C 1
ATOM 606 O O . SER A 1 80 ? 7.627 -6.662 -16.171 1.00 91.31 80 SER A O 1
ATOM 608 N N . SER A 1 81 ? 7.801 -4.489 -15.660 1.00 91.25 81 SER A N 1
ATOM 609 C CA . SER A 1 81 ? 9.151 -4.586 -15.100 1.00 91.25 81 SER A CA 1
ATOM 610 C C . SER A 1 81 ? 9.138 -5.247 -13.719 1.00 91.25 81 SER A C 1
ATOM 612 O O . SER A 1 81 ? 9.904 -6.180 -13.477 1.00 91.25 81 SER A O 1
ATOM 614 N N . LEU A 1 82 ? 8.225 -4.822 -12.840 1.00 90.00 82 LEU A N 1
ATOM 615 C CA . LEU A 1 82 ? 8.065 -5.359 -11.487 1.00 90.00 82 LEU A CA 1
ATOM 616 C C . LEU A 1 82 ? 7.591 -6.816 -11.491 1.00 90.00 82 LEU A C 1
ATOM 618 O O . LEU A 1 82 ? 8.081 -7.618 -10.698 1.00 90.00 82 LEU A O 1
ATOM 622 N N . ALA A 1 83 ? 6.706 -7.189 -12.417 1.00 88.69 83 ALA A N 1
ATOM 623 C CA . ALA A 1 83 ? 6.183 -8.545 -12.556 1.00 88.69 83 ALA A CA 1
ATOM 624 C C . ALA A 1 83 ? 7.287 -9.590 -12.792 1.00 88.69 83 ALA A C 1
ATOM 626 O O . ALA A 1 83 ? 7.149 -10.729 -12.357 1.00 88.69 83 ALA A O 1
ATOM 627 N N . LYS A 1 84 ? 8.425 -9.206 -13.390 1.00 87.62 84 LYS A N 1
ATOM 628 C CA . LYS A 1 84 ? 9.600 -10.088 -13.564 1.00 87.62 84 LYS A CA 1
ATOM 629 C C . LYS A 1 84 ? 10.215 -10.536 -12.237 1.00 87.62 84 LYS A C 1
ATOM 631 O O . LYS A 1 84 ? 10.915 -11.544 -12.196 1.00 87.62 84 LYS A O 1
ATOM 636 N N . PHE A 1 85 ? 9.991 -9.765 -11.176 1.00 86.25 85 PHE A N 1
ATOM 637 C CA . PHE A 1 85 ? 10.467 -10.041 -9.824 1.00 86.25 85 PHE A CA 1
ATOM 638 C C . PHE A 1 85 ? 9.378 -10.620 -8.916 1.00 86.25 85 PHE A C 1
ATOM 640 O O . PHE A 1 85 ? 9.685 -10.985 -7.781 1.00 86.25 85 PHE A O 1
ATOM 647 N N . GLY A 1 86 ? 8.132 -10.693 -9.395 1.00 83.88 86 GLY A N 1
ATOM 648 C CA . GLY A 1 86 ? 7.015 -11.271 -8.662 1.00 83.88 86 GLY A CA 1
ATOM 649 C C . GLY A 1 86 ? 7.132 -12.791 -8.601 1.00 83.88 86 GLY A C 1
ATOM 650 O O . GLY A 1 86 ? 7.038 -13.466 -9.623 1.00 83.88 86 GLY A O 1
ATOM 651 N N . ASP A 1 87 ? 7.316 -13.332 -7.399 1.00 80.81 87 ASP A N 1
ATOM 652 C CA . ASP A 1 87 ? 7.199 -14.769 -7.152 1.00 80.81 87 ASP A CA 1
ATOM 653 C C . ASP A 1 87 ? 5.707 -15.100 -6.907 1.00 80.81 87 ASP A C 1
ATOM 655 O O . ASP A 1 87 ? 5.007 -14.358 -6.211 1.00 80.81 87 ASP A O 1
ATOM 659 N N . ILE A 1 88 ? 5.199 -16.219 -7.443 1.00 77.12 88 ILE A N 1
ATOM 660 C CA . ILE A 1 88 ? 3.866 -16.711 -7.057 1.00 77.12 88 ILE A CA 1
ATOM 661 C C . ILE A 1 88 ? 3.957 -17.194 -5.608 1.00 77.12 88 ILE A C 1
ATOM 663 O O . ILE A 1 88 ? 4.665 -18.156 -5.311 1.00 77.12 88 ILE A O 1
ATOM 667 N N . VAL A 1 89 ? 3.236 -16.532 -4.704 1.00 76.44 89 VAL A N 1
ATOM 668 C CA . VAL A 1 89 ? 3.204 -16.900 -3.286 1.00 76.44 89 VAL A CA 1
ATOM 669 C C . VAL A 1 89 ? 2.069 -17.888 -3.042 1.00 76.44 89 VAL A C 1
ATOM 671 O O . VAL A 1 89 ? 0.920 -17.648 -3.413 1.00 76.44 89 VAL A O 1
ATOM 674 N N . HIS A 1 90 ? 2.383 -19.008 -2.396 1.00 79.88 90 HIS A N 1
ATOM 675 C CA . HIS A 1 90 ? 1.387 -19.932 -1.863 1.00 79.88 90 HIS A CA 1
ATOM 676 C C . HIS A 1 90 ? 1.270 -19.682 -0.358 1.00 79.88 90 HIS A C 1
ATOM 678 O O . HIS A 1 90 ? 2.259 -19.882 0.350 1.00 79.88 90 HIS A O 1
ATOM 684 N N . PRO A 1 91 ? 0.114 -19.201 0.137 1.00 79.81 91 PRO A N 1
ATOM 685 C CA . PRO A 1 91 ? -0.050 -18.906 1.552 1.00 79.81 91 PRO A CA 1
ATOM 686 C C . PRO A 1 91 ? 0.193 -20.151 2.403 1.00 79.81 91 PRO A C 1
ATOM 688 O O . PRO A 1 91 ? -0.385 -21.207 2.144 1.00 79.81 91 PRO A O 1
ATOM 691 N N . ASP A 1 92 ? 1.031 -20.018 3.428 1.00 82.12 92 ASP A N 1
ATOM 692 C CA . ASP A 1 92 ? 1.291 -21.103 4.370 1.00 82.12 92 ASP A CA 1
ATOM 693 C C . ASP A 1 92 ? 0.016 -21.519 5.132 1.00 82.12 92 ASP A C 1
ATOM 695 O O . ASP A 1 92 ? -0.940 -20.742 5.266 1.00 82.12 92 ASP A O 1
ATOM 699 N N . ARG A 1 93 ? 0.017 -22.739 5.685 1.00 80.56 93 ARG A N 1
ATOM 700 C CA . ARG A 1 93 ? -1.072 -23.243 6.531 1.00 80.56 93 ARG A CA 1
ATOM 701 C C . ARG A 1 93 ? -1.315 -22.397 7.778 1.00 80.56 93 ARG A C 1
ATOM 703 O O . ARG A 1 93 ? -2.437 -22.324 8.255 1.00 80.56 93 ARG A O 1
ATOM 710 N N . MET A 1 94 ? -0.302 -21.709 8.290 1.00 80.75 94 MET A N 1
ATOM 711 C CA . MET A 1 94 ? -0.475 -20.803 9.425 1.00 80.75 94 MET A CA 1
ATOM 712 C C . MET A 1 94 ? -0.819 -19.367 9.008 1.00 80.75 94 MET A C 1
ATOM 714 O O . MET A 1 94 ? -0.925 -18.493 9.870 1.00 80.75 94 MET A O 1
ATOM 718 N N . SER A 1 95 ? -0.998 -19.093 7.709 1.00 83.75 95 SER A N 1
ATOM 719 C CA . SER A 1 95 ? -1.283 -17.741 7.226 1.00 83.75 95 SER A CA 1
ATOM 720 C C . SER A 1 95 ? -2.640 -17.224 7.706 1.00 83.75 95 SER A C 1
ATOM 722 O O . SER A 1 95 ? -3.622 -17.960 7.826 1.00 83.75 95 SER A O 1
ATOM 724 N N . VAL A 1 96 ? -2.718 -15.908 7.924 1.00 83.94 96 VAL A N 1
ATOM 725 C CA . VAL A 1 96 ? -3.961 -15.222 8.320 1.00 83.94 96 VAL A CA 1
ATOM 726 C C . VAL A 1 96 ? -5.070 -15.417 7.280 1.00 83.94 96 VAL A C 1
ATOM 728 O O . VAL A 1 96 ? -6.245 -15.420 7.637 1.00 83.94 96 VAL A O 1
ATOM 731 N N . LEU A 1 97 ? -4.710 -15.669 6.016 1.00 85.38 97 LEU A N 1
ATOM 732 C CA . LEU A 1 97 ? -5.666 -15.955 4.945 1.00 85.38 97 LEU A CA 1
ATOM 733 C C . LEU A 1 97 ? -6.521 -17.190 5.233 1.00 85.38 97 LEU A C 1
ATOM 735 O O . LEU A 1 97 ? -7.688 -17.208 4.865 1.00 85.38 97 LEU A O 1
ATOM 739 N N . GLN A 1 98 ? -5.998 -18.183 5.956 1.00 85.56 98 GLN A N 1
ATOM 740 C CA . GLN A 1 98 ? -6.798 -19.351 6.337 1.00 85.56 98 GLN A CA 1
ATOM 741 C C . GLN A 1 98 ? -7.867 -19.031 7.387 1.00 85.56 98 GLN A C 1
ATOM 743 O O . GLN A 1 98 ? -8.832 -19.772 7.531 1.00 85.56 98 GLN A O 1
ATOM 748 N N . ARG A 1 99 ? -7.720 -17.918 8.112 1.00 89.19 99 ARG A N 1
ATOM 749 C CA . ARG A 1 99 ? -8.681 -17.457 9.121 1.00 89.19 99 ARG A CA 1
ATOM 750 C C . ARG A 1 99 ? -9.670 -16.440 8.560 1.00 89.19 99 ARG A C 1
ATOM 752 O O . ARG A 1 99 ? -10.451 -15.890 9.327 1.00 89.19 99 ARG A O 1
ATOM 759 N N . ILE A 1 100 ? -9.648 -16.164 7.254 1.00 90.81 100 ILE A N 1
ATOM 760 C CA . ILE A 1 100 ? -10.477 -15.104 6.672 1.00 90.81 100 ILE A CA 1
ATOM 761 C C . ILE A 1 100 ? -11.972 -15.388 6.824 1.00 90.81 100 ILE A C 1
ATOM 763 O O . ILE A 1 100 ? -12.735 -14.474 7.105 1.00 90.81 100 ILE A O 1
ATOM 767 N N . GLU A 1 101 ? -12.392 -16.650 6.720 1.00 89.50 101 GLU A N 1
ATOM 768 C CA . GLU A 1 101 ? -13.792 -17.037 6.926 1.00 89.50 101 GLU A CA 1
ATOM 769 C C . GLU A 1 101 ? -14.222 -16.808 8.374 1.00 89.50 101 GLU A C 1
ATOM 771 O O . GLU A 1 101 ? -15.285 -16.247 8.631 1.00 89.50 101 GLU A O 1
ATOM 776 N N . THR A 1 102 ? -13.358 -17.174 9.322 1.00 90.00 102 THR A N 1
ATOM 777 C CA . THR A 1 102 ? -13.553 -16.885 10.741 1.00 90.00 102 THR A CA 1
ATOM 778 C C . THR A 1 102 ? -13.646 -15.384 11.001 1.00 90.00 102 THR A C 1
ATOM 780 O O . THR A 1 102 ? -14.564 -14.941 11.682 1.00 90.00 102 THR A O 1
ATOM 783 N N . LEU A 1 103 ? -12.737 -14.590 10.429 1.00 90.38 103 LEU A N 1
ATOM 784 C CA . LEU A 1 103 ? -12.762 -13.133 10.554 1.00 90.38 103 LEU A CA 1
ATOM 785 C C . LEU A 1 103 ? -14.056 -12.558 9.978 1.00 90.38 103 LEU A C 1
ATOM 787 O O . LEU A 1 103 ? -14.724 -11.780 10.648 1.00 90.38 103 LEU A O 1
ATOM 791 N N . ASN A 1 104 ? -14.450 -12.979 8.779 1.00 91.88 104 ASN A N 1
ATOM 792 C CA . ASN A 1 104 ? -15.686 -12.520 8.158 1.00 91.88 104 ASN A CA 1
ATOM 793 C C . ASN A 1 104 ? -16.900 -12.858 9.022 1.00 91.88 104 ASN A C 1
ATOM 795 O O . ASN A 1 104 ? -17.745 -11.996 9.208 1.00 91.88 104 ASN A O 1
ATOM 799 N N . LYS A 1 105 ? -16.962 -14.060 9.604 1.00 92.44 105 LYS A N 1
ATOM 800 C CA . LYS A 1 105 ? -18.045 -14.449 10.516 1.00 92.44 105 LYS A CA 1
ATOM 801 C C . LYS A 1 105 ? -18.136 -13.532 11.742 1.00 92.44 105 LYS A C 1
ATOM 803 O O . LYS A 1 105 ? -19.237 -13.215 12.168 1.00 92.44 105 LYS A O 1
ATOM 808 N N . CYS A 1 106 ? -17.006 -13.117 12.308 1.00 91.69 106 CYS A N 1
ATOM 809 C CA . CYS A 1 106 ? -17.000 -12.275 13.507 1.00 91.69 106 CYS A CA 1
ATOM 810 C C . CYS A 1 106 ? -17.239 -10.795 13.202 1.00 91.69 106 CYS A C 1
ATOM 812 O O . CYS A 1 106 ? -17.862 -10.100 13.993 1.00 91.69 106 CYS A O 1
ATOM 814 N N . PHE A 1 107 ? -16.735 -10.303 12.070 1.00 93.94 107 PHE A N 1
ATOM 815 C CA . PHE A 1 107 ? -16.731 -8.878 11.727 1.00 93.94 107 PHE A CA 1
ATOM 816 C C . PHE A 1 107 ? -17.785 -8.492 10.675 1.00 93.94 107 PHE A C 1
ATOM 818 O O . PHE A 1 107 ? -17.774 -7.358 10.204 1.00 93.94 107 PHE A O 1
ATOM 825 N N . CYS A 1 108 ? -18.701 -9.396 10.302 1.00 94.94 108 CYS A N 1
ATOM 826 C CA . CYS A 1 108 ? -19.819 -9.083 9.400 1.00 94.94 108 CYS A CA 1
ATOM 827 C C . CYS A 1 108 ? -21.033 -8.446 10.092 1.00 94.94 108 CYS A C 1
ATOM 829 O O . CYS A 1 108 ? -22.014 -8.151 9.414 1.00 94.94 108 CYS A O 1
ATOM 831 N N . HIS A 1 109 ? -21.006 -8.290 11.417 1.00 94.56 109 HIS A N 1
ATOM 832 C CA . HIS A 1 109 ? -22.119 -7.730 12.183 1.00 94.56 109 HIS A CA 1
ATOM 833 C C . HIS A 1 109 ? -22.128 -6.195 12.155 1.00 94.56 109 HIS A C 1
ATOM 835 O O . HIS A 1 109 ? -21.101 -5.560 11.913 1.00 94.56 109 HIS A O 1
ATOM 841 N N . GLU A 1 110 ? -23.299 -5.599 12.388 1.00 93.50 110 GLU A N 1
ATOM 842 C CA . GLU A 1 110 ? -23.502 -4.151 12.253 1.00 93.50 110 GLU A CA 1
ATOM 843 C C . GLU A 1 110 ? -23.084 -3.382 13.510 1.00 93.50 110 GLU A C 1
ATOM 845 O O . GLU A 1 110 ? -22.654 -2.229 13.417 1.00 93.50 110 GLU A O 1
ATOM 850 N N . THR A 1 111 ? -23.191 -4.012 14.684 1.00 96.50 111 THR A N 1
ATOM 851 C CA . THR A 1 111 ? -22.881 -3.382 15.975 1.00 96.50 111 THR A CA 1
ATOM 852 C C . THR A 1 111 ? -21.651 -3.992 16.637 1.00 96.50 111 THR A C 1
ATOM 854 O O . THR A 1 111 ? -21.303 -5.153 16.427 1.00 96.50 111 THR A O 1
ATOM 857 N N . VAL A 1 112 ? -20.970 -3.196 17.463 1.00 95.00 112 VAL A N 1
ATOM 858 C CA . VAL A 1 112 ? -19.773 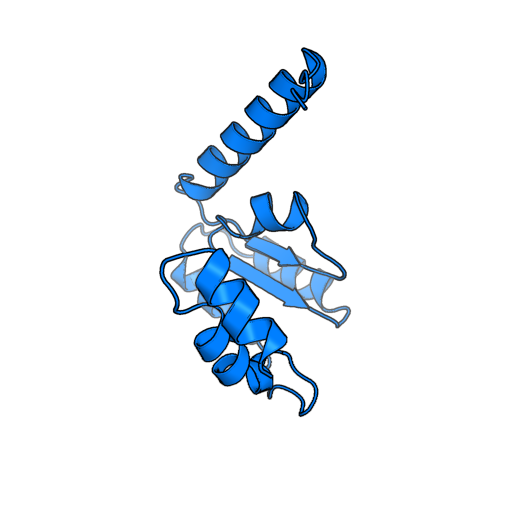-3.651 18.186 1.00 95.00 112 VAL A CA 1
ATOM 859 C C . VAL A 1 112 ? -20.138 -4.738 19.192 1.00 95.00 112 VAL A C 1
ATOM 861 O O . VAL A 1 112 ? -19.378 -5.683 19.376 1.00 95.00 112 VAL A O 1
ATOM 864 N N . GLU A 1 113 ? -21.304 -4.619 19.812 1.00 95.94 113 GLU A N 1
ATOM 865 C CA . GLU A 1 113 ? -21.859 -5.580 20.753 1.00 95.94 113 GLU A CA 1
ATOM 866 C C . GLU A 1 113 ? -22.028 -6.956 20.095 1.00 95.94 113 GLU A C 1
ATOM 868 O O . GLU A 1 113 ? -21.509 -7.941 20.612 1.00 95.94 113 GLU A O 1
ATOM 873 N N . GLU A 1 114 ? -22.638 -7.017 18.907 1.00 93.50 114 GLU A N 1
ATOM 874 C CA . GLU A 1 114 ? -22.792 -8.267 18.150 1.00 93.50 114 GLU A CA 1
ATOM 875 C C . GLU A 1 114 ? -21.447 -8.862 17.713 1.00 93.50 114 GLU A C 1
ATOM 877 O O . GLU A 1 114 ? -21.262 -10.078 17.762 1.00 93.50 114 GLU A O 1
ATOM 882 N N . ILE A 1 115 ? -20.487 -8.020 17.309 1.00 94.94 115 ILE A N 1
ATOM 883 C CA . ILE A 1 115 ? -19.123 -8.469 16.989 1.00 94.94 115 ILE A CA 1
ATOM 884 C C . ILE A 1 115 ? -18.473 -9.099 18.228 1.00 94.94 115 ILE A C 1
ATOM 886 O O . ILE A 1 115 ? -17.868 -10.167 18.129 1.00 94.94 115 ILE A O 1
ATOM 890 N N . ILE A 1 116 ? -18.591 -8.459 19.397 1.00 95.00 116 ILE A N 1
ATOM 891 C CA . ILE A 1 116 ? -18.029 -8.965 20.656 1.00 95.00 116 ILE A CA 1
ATOM 892 C C . ILE A 1 116 ? -18.689 -10.287 21.042 1.00 95.00 116 ILE A C 1
ATOM 894 O O . ILE A 1 116 ? -17.975 -11.241 21.349 1.00 95.00 116 ILE A O 1
ATOM 898 N N . ASP A 1 117 ? -20.015 -10.373 20.983 1.00 95.44 117 ASP A N 1
ATOM 899 C CA . ASP A 1 117 ? -20.745 -11.602 21.289 1.00 95.44 117 ASP A CA 1
ATOM 900 C C . ASP A 1 117 ? -20.321 -12.742 20.352 1.00 95.44 117 ASP A C 1
ATOM 902 O O . ASP A 1 117 ? -20.036 -13.852 20.807 1.00 95.44 117 ASP A O 1
ATOM 906 N N . SER A 1 118 ? -20.176 -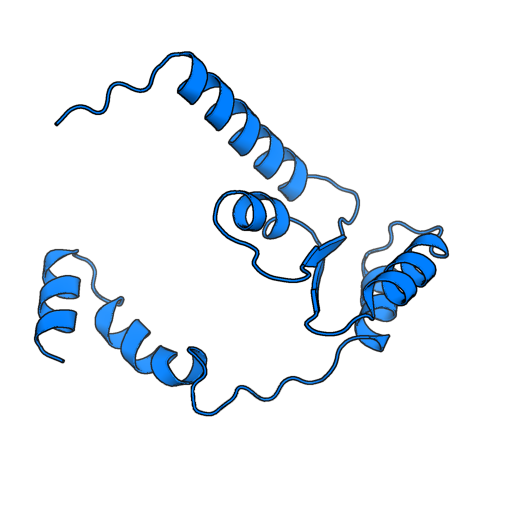12.455 19.053 1.00 92.81 118 SER A N 1
ATOM 907 C CA . SER A 1 118 ? -19.673 -13.405 18.055 1.00 92.81 118 SER A CA 1
ATOM 908 C C . SER A 1 118 ? -18.262 -13.894 18.401 1.00 92.81 118 SER A C 1
ATOM 910 O O . SER A 1 118 ? -18.027 -15.102 18.427 1.00 92.81 118 SER A O 1
ATOM 912 N N . LEU A 1 119 ? -17.348 -12.989 18.775 1.00 92.69 119 LEU A N 1
ATOM 913 C CA . LEU A 1 119 ? -15.976 -13.319 19.184 1.00 92.69 119 LEU A CA 1
ATOM 914 C C . LEU A 1 119 ? -15.905 -14.148 20.474 1.00 92.69 119 LEU A C 1
ATOM 916 O O . LEU A 1 119 ? -15.059 -15.033 20.577 1.00 92.69 119 LEU A O 1
ATOM 920 N N . VAL A 1 120 ? -16.759 -13.861 21.458 1.00 93.00 120 VAL A N 1
ATOM 921 C CA . VAL A 1 120 ? -16.809 -14.588 22.739 1.00 93.00 120 VAL A CA 1
ATOM 922 C C . VAL A 1 120 ? -17.455 -15.967 22.578 1.00 93.00 120 VAL A C 1
ATOM 924 O O . VAL A 1 120 ? -17.140 -16.885 23.330 1.00 93.00 120 VAL A O 1
ATOM 927 N N . SER A 1 121 ? -18.337 -16.128 21.590 1.00 87.44 121 SER A N 1
ATOM 928 C CA . SER A 1 121 ? -19.035 -17.386 21.297 1.00 87.44 121 SER A CA 1
ATOM 929 C C . SER A 1 121 ? -18.226 -18.409 20.480 1.00 87.44 121 SER A C 1
ATOM 931 O O . SER A 1 121 ? -18.751 -19.483 20.173 1.00 87.44 121 SER A O 1
ATOM 933 N N . MET A 1 122 ? -16.987 -18.075 20.099 1.00 79.62 122 MET A N 1
ATOM 934 C CA . MET A 1 122 ? -16.095 -18.922 19.293 1.00 79.62 122 MET A CA 1
ATOM 935 C C . MET A 1 122 ? -15.372 -20.018 20.074 1.00 79.62 122 MET A C 1
ATOM 937 O O . MET A 1 122 ? -14.959 -19.778 21.229 1.00 79.62 122 MET A O 1
#

Organism: Nicotiana tabacum (NCBI:txid4097)